Protein AF-A0A653CC60-F1 (afdb_monomer_lite)

Radius of gyration: 16.87 Å; chains: 1; bounding box: 46×17×44 Å

Organism: Callosobruchus maculatus (NCBI:txid64391)

Foldseek 3Di:
DDDDDDDQWDADPNAIDGPVPDSVVRVVVVVVVVVVVVVVVCVVVVPD

Secondary structure (DSSP, 8-state):
---PPPPSEEEETTEEEETTS-SHHHHHHHHHHHHHHHHHHHHHS---

Structure (mmCIF,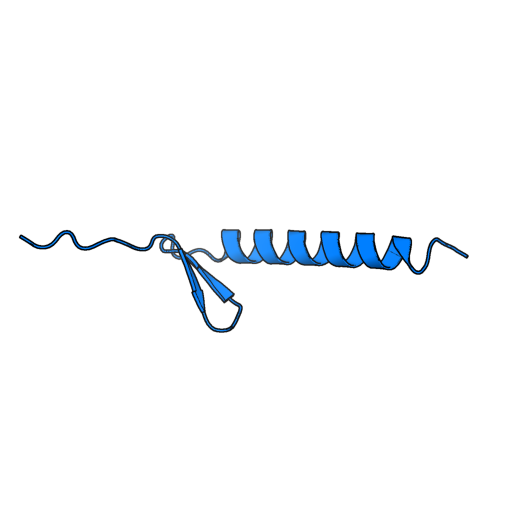 N/CA/C/O backbone):
data_AF-A0A653CC60-F1
#
_entry.id   AF-A0A653CC60-F1
#
loop_
_atom_site.group_PDB
_atom_site.id
_atom_site.type_symbol
_atom_site.label_atom_id
_atom_site.label_alt_id
_atom_site.label_comp_id
_atom_site.label_asym_id
_atom_site.label_entity_id
_atom_site.label_seq_id
_atom_site.pdbx_PDB_ins_code
_atom_site.Cartn_x
_atom_site.Cartn_y
_atom_site.Cartn_z
_atom_site.occupancy
_atom_site.B_iso_or_equiv
_atom_site.auth_seq_id
_atom_site.auth_comp_id
_atom_site.auth_asym_id
_atom_site.auth_atom_id
_atom_site.pdbx_PDB_model_num
ATOM 1 N N . MET A 1 1 ? -28.394 -11.503 21.255 1.00 58.88 1 MET A N 1
ATOM 2 C CA . MET A 1 1 ? -27.251 -10.573 21.359 1.00 58.88 1 MET A CA 1
ATOM 3 C C . MET A 1 1 ? -26.483 -10.679 20.051 1.00 58.88 1 MET A C 1
ATOM 5 O O . MET A 1 1 ? -25.942 -11.742 19.785 1.00 58.88 1 MET A O 1
ATOM 9 N N . GLY A 1 2 ? -26.573 -9.678 19.172 1.00 76.44 2 GLY A N 1
ATOM 10 C CA . GLY A 1 2 ? -25.932 -9.732 17.854 1.00 76.44 2 GLY A CA 1
ATOM 11 C C . GLY A 1 2 ? -24.419 -9.567 17.982 1.00 76.44 2 GLY A C 1
ATOM 12 O O . GLY A 1 2 ? -23.967 -8.649 18.661 1.00 76.44 2 GLY A O 1
ATOM 13 N N . HIS A 1 3 ? -23.647 -10.459 17.366 1.00 80.38 3 HIS A N 1
ATOM 14 C CA . HIS A 1 3 ? -22.198 -10.310 17.257 1.00 80.38 3 HIS A CA 1
ATOM 15 C C . HIS A 1 3 ? -21.904 -9.119 16.334 1.00 80.38 3 HIS A C 1
ATOM 17 O O . HIS A 1 3 ? -22.161 -9.192 15.137 1.00 80.38 3 HIS A O 1
ATOM 23 N N . CYS A 1 4 ? -21.429 -8.004 16.893 1.00 85.19 4 CYS A N 1
ATOM 24 C CA . CYS A 1 4 ? -20.947 -6.871 16.108 1.00 85.19 4 CYS A CA 1
ATOM 25 C C . CYS A 1 4 ? -19.473 -7.112 15.772 1.00 85.19 4 CYS A C 1
ATOM 27 O O . CYS A 1 4 ? -18.640 -7.205 16.675 1.00 85.19 4 CYS A O 1
ATOM 29 N N . GLU A 1 5 ? -19.160 -7.253 14.488 1.00 88.12 5 GLU A N 1
ATOM 30 C CA . GLU A 1 5 ? -17.790 -7.440 14.019 1.00 88.12 5 GLU A CA 1
ATOM 31 C C . GLU A 1 5 ? -17.076 -6.086 13.943 1.00 88.12 5 GLU A C 1
ATOM 33 O O . GLU A 1 5 ? -17.540 -5.150 13.292 1.00 88.12 5 GLU A O 1
ATOM 38 N N . VAL A 1 6 ? -15.936 -5.974 14.628 1.00 88.81 6 VAL A N 1
ATOM 39 C CA . VAL A 1 6 ? -15.111 -4.762 14.609 1.00 88.81 6 VAL A CA 1
ATOM 40 C C . VAL A 1 6 ? -14.115 -4.860 13.461 1.00 88.81 6 VAL A C 1
ATOM 42 O O . VAL A 1 6 ? -13.266 -5.750 13.432 1.00 88.81 6 VAL A O 1
ATOM 45 N N . VAL A 1 7 ? -14.196 -3.915 12.526 1.00 91.00 7 VAL A N 1
ATOM 46 C CA . VAL A 1 7 ? -13.237 -3.805 11.425 1.00 91.00 7 VAL A CA 1
ATOM 47 C C . VAL A 1 7 ? -12.008 -3.035 11.900 1.00 91.00 7 VAL A C 1
ATOM 49 O O . VAL A 1 7 ? -12.088 -1.868 12.273 1.00 91.00 7 VAL A O 1
ATOM 52 N N . GLN A 1 8 ? -10.861 -3.708 11.880 1.00 92.56 8 GLN A N 1
ATOM 53 C CA . GLN A 1 8 ? -9.579 -3.167 12.334 1.00 92.56 8 GLN A CA 1
ATOM 54 C C . GLN A 1 8 ? -8.984 -2.153 11.342 1.00 92.56 8 GLN A C 1
ATOM 56 O O . GLN A 1 8 ? -8.508 -1.092 11.739 1.00 92.56 8 GLN A O 1
ATOM 61 N N . SER A 1 9 ? -9.028 -2.471 10.046 1.00 93.00 9 SER A N 1
ATOM 62 C CA . SER A 1 9 ? -8.590 -1.582 8.972 1.00 93.00 9 SER A CA 1
ATOM 63 C C . SER A 1 9 ? -9.409 -1.806 7.704 1.00 93.00 9 SER A C 1
ATOM 65 O O . SER A 1 9 ? -9.885 -2.911 7.445 1.00 93.00 9 SER A O 1
ATOM 67 N N . PHE A 1 10 ? -9.597 -0.751 6.916 1.00 94.38 10 PHE A N 1
ATOM 68 C CA . PHE A 1 10 ? -10.356 -0.796 5.669 1.00 94.38 10 PHE A CA 1
ATOM 69 C C . PHE A 1 10 ? -9.822 0.216 4.661 1.00 94.38 10 PHE A C 1
ATOM 71 O O . PHE A 1 10 ? -9.238 1.232 5.026 1.00 94.38 10 PHE A O 1
ATOM 78 N N . VAL A 1 11 ? -10.020 -0.050 3.371 1.00 94.81 11 VAL A N 1
ATOM 79 C CA . VAL A 1 11 ? -9.672 0.912 2.321 1.00 94.81 11 VAL A CA 1
ATOM 80 C C . VAL A 1 11 ? -10.881 1.784 2.022 1.00 94.81 11 VAL A C 1
ATOM 82 O O . VAL A 1 11 ? -11.949 1.284 1.681 1.00 94.81 11 VAL A O 1
ATOM 85 N N . TYR A 1 12 ? -10.685 3.094 2.090 1.00 93.81 12 TYR A N 1
ATOM 86 C CA . TYR A 1 12 ? -11.679 4.096 1.749 1.00 93.81 12 TYR A CA 1
ATOM 87 C C . TYR A 1 12 ? -11.089 5.098 0.764 1.00 93.81 12 TYR A C 1
ATOM 89 O O . TYR A 1 12 ? -10.050 5.700 1.029 1.00 93.81 12 TYR A O 1
ATOM 97 N N . LEU A 1 13 ? -11.727 5.240 -0.403 1.00 95.12 13 LEU A N 1
ATOM 98 C CA . LEU A 1 13 ? -11.274 6.129 -1.485 1.00 95.12 13 LEU A CA 1
ATOM 99 C C . LEU A 1 13 ? -9.787 5.935 -1.856 1.00 95.12 13 LEU A C 1
ATOM 101 O O . LEU A 1 13 ? -9.083 6.874 -2.216 1.00 95.12 13 LEU A O 1
ATOM 105 N N . GLY A 1 14 ? -9.296 4.696 -1.755 1.00 92.56 14 GLY A N 1
ATOM 106 C CA . GLY A 1 14 ? -7.910 4.335 -2.064 1.00 92.56 14 GLY A CA 1
ATOM 107 C C . GLY A 1 14 ? -6.909 4.513 -0.917 1.00 92.56 14 GLY A C 1
ATOM 108 O O . GLY A 1 14 ? -5.752 4.119 -1.090 1.00 92.56 14 GLY A O 1
ATOM 109 N N . SER A 1 15 ? -7.334 5.032 0.237 1.00 93.44 15 SER A N 1
ATOM 110 C CA . SER A 1 15 ? -6.523 5.156 1.452 1.00 93.44 15 SER A CA 1
ATOM 111 C C . SER A 1 15 ? -6.861 4.062 2.458 1.00 93.44 15 SER A C 1
ATOM 113 O O . SER A 1 15 ? -8.034 3.823 2.734 1.00 93.44 15 SER A O 1
ATOM 115 N N . LEU A 1 16 ? -5.850 3.394 3.018 1.00 94.69 16 LEU A N 1
ATOM 116 C CA . LEU A 1 16 ? -6.036 2.485 4.146 1.00 94.69 16 LEU A CA 1
ATOM 117 C C . LEU A 1 16 ? -6.273 3.300 5.422 1.00 94.69 16 LEU A C 1
ATOM 119 O O . LEU A 1 16 ? -5.403 4.049 5.861 1.00 94.69 16 LEU A O 1
ATOM 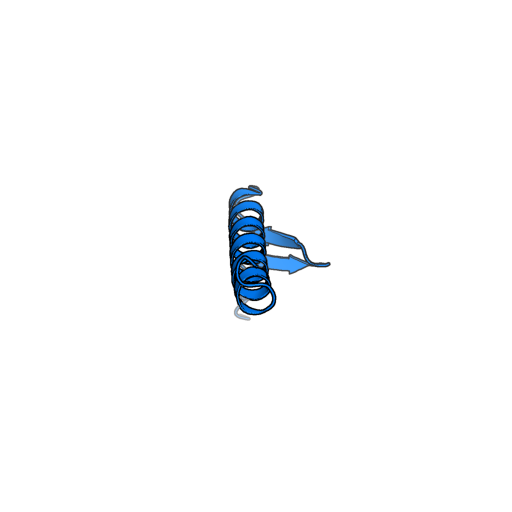123 N N . ILE A 1 17 ? -7.452 3.130 6.005 1.00 93.69 17 ILE A N 1
ATOM 124 C CA . ILE A 1 17 ? -7.820 3.640 7.320 1.00 93.69 17 ILE A CA 1
ATOM 125 C C . ILE A 1 17 ? -7.611 2.497 8.307 1.00 93.69 17 ILE A C 1
ATOM 127 O O . ILE A 1 17 ? -8.206 1.431 8.159 1.00 93.69 17 ILE A O 1
ATOM 131 N N . ASP A 1 18 ? -6.749 2.711 9.293 1.00 92.94 18 ASP A N 1
ATOM 132 C CA . ASP A 1 18 ? -6.454 1.761 10.363 1.00 92.94 18 ASP A CA 1
ATOM 133 C C . ASP A 1 18 ? -6.841 2.377 11.709 1.00 92.94 18 ASP A C 1
ATOM 135 O O . ASP A 1 18 ? -6.675 3.582 11.921 1.00 92.94 18 ASP A O 1
ATOM 139 N N . ASN A 1 19 ? -7.367 1.568 12.629 1.00 91.69 19 ASN A N 1
ATOM 140 C CA . ASN A 1 19 ? -7.868 2.088 13.905 1.00 91.69 19 ASN A CA 1
ATOM 141 C C . ASN A 1 19 ? -6.759 2.534 14.878 1.00 91.69 19 ASN A C 1
ATOM 143 O O . ASN A 1 19 ? -7.069 3.111 15.917 1.00 91.69 19 ASN A O 1
ATOM 147 N N . SER A 1 20 ? -5.482 2.306 14.543 1.00 90.00 20 SER A N 1
ATOM 148 C CA . SER A 1 20 ? -4.337 2.746 15.349 1.00 90.00 20 SER A CA 1
ATOM 149 C C . SER A 1 20 ? -4.161 4.267 15.378 1.00 90.00 20 SER A C 1
ATOM 151 O O . SER A 1 20 ? -3.330 4.775 16.129 1.00 90.00 20 SER A O 1
ATOM 153 N N . GLY A 1 21 ? -4.898 5.005 14.537 1.00 84.75 21 GLY A N 1
ATOM 154 C CA . GLY A 1 21 ? -4.765 6.456 14.397 1.00 84.75 21 GLY A CA 1
ATOM 155 C C . GLY A 1 21 ? -3.473 6.893 13.695 1.00 84.75 21 GLY A C 1
ATOM 156 O O . GLY A 1 21 ? -3.208 8.089 13.604 1.00 84.75 21 GLY A O 1
ATOM 157 N N . SER A 1 22 ? -2.677 5.947 13.185 1.00 90.31 22 SER A N 1
ATOM 158 C CA . SER A 1 22 ? -1.417 6.202 12.485 1.00 90.31 22 SER A CA 1
ATOM 159 C C . SER A 1 22 ? -1.541 5.985 10.976 1.00 90.31 22 SER A C 1
ATOM 161 O O . SER A 1 22 ? -2.290 5.132 10.500 1.00 90.31 22 SER A O 1
ATOM 163 N N . CYS A 1 23 ? -0.745 6.726 10.203 1.00 92.75 23 CYS A N 1
ATOM 164 C CA . CYS A 1 23 ? -0.611 6.546 8.757 1.00 92.75 23 CYS A CA 1
ATOM 165 C C . CYS A 1 23 ? 0.456 5.507 8.362 1.00 92.75 23 CYS A C 1
ATOM 167 O O . CYS A 1 23 ? 0.618 5.234 7.172 1.00 92.75 23 CYS A O 1
ATOM 169 N N . GLU A 1 24 ? 1.175 4.916 9.325 1.00 95.00 24 GLU A N 1
ATOM 170 C CA . GLU A 1 24 ? 2.304 4.006 9.073 1.00 95.00 24 GLU A CA 1
ATOM 171 C C . GLU A 1 24 ? 1.932 2.865 8.115 1.00 95.00 24 GLU A C 1
ATOM 173 O O . GLU A 1 24 ? 2.629 2.613 7.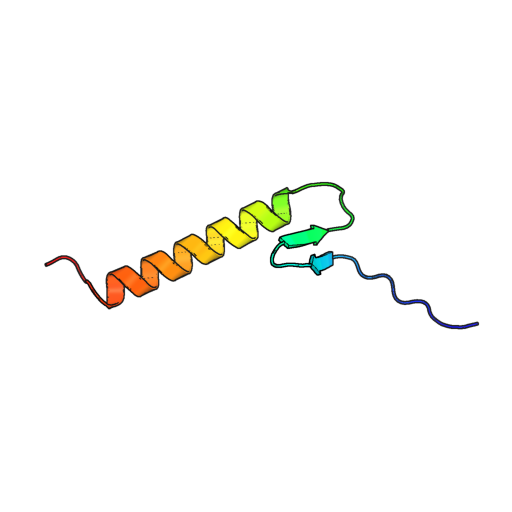126 1.00 95.00 24 GLU A O 1
ATOM 178 N N . ASN A 1 25 ? 0.797 2.207 8.365 1.00 94.38 25 ASN A N 1
ATOM 179 C CA . ASN A 1 25 ? 0.335 1.091 7.547 1.00 94.38 25 ASN A CA 1
ATOM 180 C C . ASN A 1 25 ? 0.035 1.513 6.101 1.00 94.38 25 ASN A C 1
ATOM 182 O O . ASN A 1 25 ? 0.3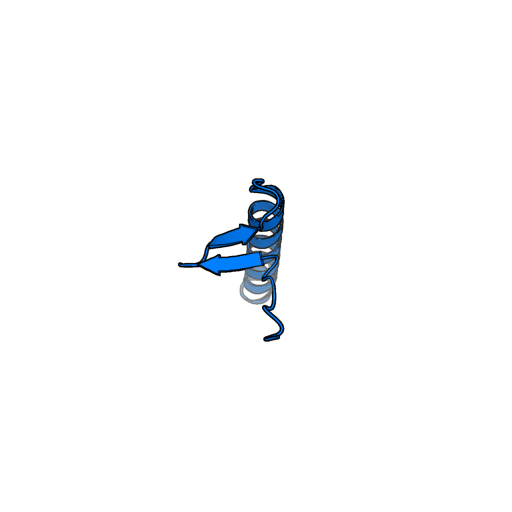81 0.789 5.163 1.00 94.38 25 ASN A O 1
ATOM 186 N N . GLU A 1 26 ? -0.538 2.700 5.901 1.00 95.38 26 GLU A N 1
ATOM 187 C CA . GLU A 1 26 ? -0.813 3.233 4.567 1.00 95.38 26 GLU A CA 1
ATOM 188 C C . GLU A 1 26 ? 0.477 3.622 3.830 1.00 95.38 26 GLU A C 1
ATOM 190 O O . GLU A 1 26 ? 0.640 3.291 2.652 1.00 95.38 26 GLU A O 1
ATOM 195 N N . ILE A 1 27 ? 1.430 4.262 4.518 1.00 96.06 27 ILE A N 1
ATOM 196 C CA . ILE A 1 27 ? 2.737 4.624 3.946 1.00 96.06 27 ILE A CA 1
ATOM 197 C C . ILE A 1 27 ? 3.497 3.368 3.519 1.00 96.06 27 ILE A C 1
ATOM 199 O O . ILE A 1 27 ? 4.007 3.291 2.394 1.00 96.06 27 ILE A O 1
ATOM 203 N N . ARG A 1 28 ? 3.545 2.354 4.390 1.00 96.12 28 ARG A N 1
ATOM 204 C CA . ARG A 1 28 ? 4.202 1.076 4.104 1.00 96.12 28 ARG A CA 1
ATOM 205 C C . ARG A 1 28 ? 3.574 0.396 2.889 1.00 96.12 28 ARG A C 1
ATOM 207 O O . ARG A 1 28 ? 4.295 -0.017 1.978 1.00 96.12 28 ARG A O 1
ATOM 214 N N . ARG A 1 29 ? 2.238 0.352 2.827 1.00 96.00 29 ARG A N 1
ATOM 215 C CA . ARG A 1 29 ? 1.491 -0.221 1.698 1.00 96.00 29 ARG A CA 1
ATOM 216 C C . ARG A 1 29 ? 1.803 0.503 0.387 1.00 96.00 29 ARG A C 1
ATOM 218 O O . ARG A 1 29 ? 2.158 -0.153 -0.592 1.00 96.00 29 ARG A O 1
ATOM 225 N N . ARG A 1 30 ? 1.728 1.839 0.354 1.00 96.94 30 ARG A N 1
ATOM 226 C CA . ARG A 1 30 ? 2.025 2.636 -0.853 1.00 96.94 30 ARG A CA 1
ATOM 227 C C . ARG A 1 30 ? 3.470 2.482 -1.313 1.00 96.94 30 ARG A C 1
ATOM 229 O O . ARG A 1 30 ? 3.713 2.328 -2.507 1.00 96.94 30 ARG A O 1
ATOM 236 N N . THR A 1 31 ? 4.419 2.447 -0.380 1.00 98.00 31 THR A N 1
ATOM 237 C CA . THR A 1 31 ? 5.839 2.214 -0.688 1.00 98.00 31 THR A CA 1
ATOM 238 C C . THR A 1 31 ? 6.047 0.851 -1.349 1.00 98.00 31 THR A C 1
ATOM 240 O O . THR A 1 31 ? 6.748 0.744 -2.357 1.00 98.00 31 THR A O 1
ATOM 243 N N . GLN A 1 32 ? 5.402 -0.197 -0.831 1.00 97.62 32 GLN A N 1
ATOM 244 C CA . GLN A 1 32 ? 5.460 -1.529 -1.431 1.00 97.62 32 GLN A CA 1
ATOM 245 C C . GLN A 1 32 ? 4.813 -1.555 -2.822 1.00 97.62 32 GLN A C 1
ATOM 247 O O . GLN A 1 32 ? 5.383 -2.129 -3.749 1.00 97.62 32 GLN A O 1
ATOM 252 N N . GLN A 1 33 ? 3.658 -0.907 -2.997 1.00 96.62 33 GLN A N 1
ATOM 253 C CA . GLN A 1 33 ? 3.004 -0.798 -4.303 1.00 96.62 33 GLN A CA 1
ATOM 254 C C . GLN A 1 33 ? 3.896 -0.096 -5.330 1.00 96.62 33 GLN A C 1
ATOM 256 O O . GLN A 1 33 ? 4.056 -0.605 -6.439 1.00 96.62 33 GLN A O 1
ATOM 261 N N . ALA A 1 34 ? 4.528 1.018 -4.949 1.00 97.81 34 ALA A N 1
ATOM 262 C CA . ALA A 1 34 ? 5.478 1.728 -5.797 1.00 97.81 34 ALA A CA 1
ATOM 263 C C . ALA A 1 34 ? 6.656 0.826 -6.187 1.00 97.81 34 ALA A C 1
ATOM 265 O O . ALA A 1 34 ? 6.966 0.708 -7.368 1.00 97.81 34 ALA A O 1
ATOM 266 N N . ARG A 1 35 ? 7.256 0.105 -5.2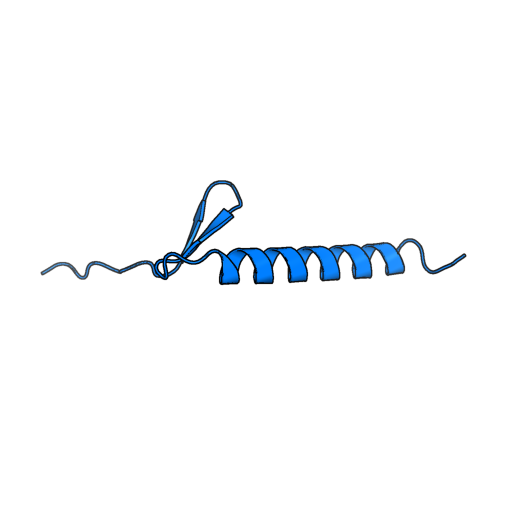29 1.00 97.50 35 ARG A N 1
ATOM 267 C CA . ARG A 1 35 ? 8.330 -0.863 -5.517 1.00 97.50 35 ARG A CA 1
ATOM 268 C C . ARG A 1 35 ? 7.904 -1.909 -6.543 1.00 97.50 35 ARG A C 1
ATOM 270 O O . ARG A 1 35 ? 8.621 -2.133 -7.512 1.00 97.50 35 ARG A O 1
ATOM 277 N N . VAL A 1 36 ? 6.731 -2.514 -6.363 1.00 97.06 36 VAL A N 1
ATOM 278 C CA . VAL A 1 36 ? 6.207 -3.525 -7.293 1.00 97.06 36 VAL A CA 1
ATOM 279 C C . VAL A 1 36 ? 5.965 -2.932 -8.681 1.00 97.06 36 VAL A C 1
ATOM 281 O O . VAL A 1 36 ? 6.294 -3.574 -9.678 1.00 97.06 36 VAL A O 1
ATOM 284 N N . ALA A 1 37 ? 5.410 -1.721 -8.763 1.00 96.62 37 ALA A N 1
ATOM 285 C CA . ALA A 1 37 ? 5.213 -1.028 -10.031 1.00 96.62 37 ALA A CA 1
ATOM 286 C C . ALA A 1 37 ? 6.552 -0.767 -10.737 1.00 96.62 37 ALA A C 1
ATOM 288 O O . ALA A 1 37 ? 6.687 -1.098 -11.912 1.00 96.62 37 ALA A O 1
ATOM 289 N N . MET A 1 38 ? 7.564 -0.290 -10.009 1.00 96.19 38 MET A N 1
ATOM 290 C CA . MET A 1 38 ? 8.901 -0.050 -10.558 1.00 96.19 38 MET A CA 1
ATOM 291 C C . MET A 1 38 ? 9.553 -1.339 -11.060 1.00 96.19 38 MET A C 1
ATOM 293 O O . MET A 1 38 ? 10.040 -1.374 -12.182 1.00 96.19 38 MET A O 1
ATOM 297 N N . THR A 1 39 ? 9.484 -2.436 -10.299 1.00 95.25 39 THR A N 1
ATOM 298 C CA . THR A 1 39 ? 10.005 -3.734 -10.759 1.00 95.25 39 THR A CA 1
ATOM 299 C C . THR A 1 39 ? 9.303 -4.222 -12.026 1.00 95.25 39 THR A C 1
ATOM 301 O O . THR A 1 39 ? 9.940 -4.824 -12.887 1.00 95.25 39 THR A O 1
ATOM 304 N N . LYS A 1 40 ? 7.993 -3.982 -12.168 1.00 95.50 40 LYS A N 1
ATOM 305 C CA . LYS A 1 40 ? 7.270 -4.308 -13.405 1.00 95.50 40 LYS A CA 1
ATOM 306 C C . LYS A 1 40 ? 7.746 -3.447 -14.573 1.00 95.50 40 LYS A C 1
ATOM 308 O O . LYS A 1 40 ? 7.931 -3.986 -15.657 1.00 95.50 40 LYS A O 1
ATOM 313 N N . LEU A 1 41 ? 7.983 -2.156 -14.350 1.00 94.19 41 LEU A N 1
ATOM 314 C CA . LEU A 1 41 ? 8.505 -1.257 -15.379 1.00 94.19 41 LEU A CA 1
ATOM 315 C C . LEU A 1 41 ? 9.907 -1.668 -15.841 1.00 94.19 41 LEU A C 1
ATOM 317 O O . LEU A 1 41 ? 10.116 -1.767 -17.043 1.00 94.19 41 LEU A O 1
ATOM 321 N N . THR A 1 42 ? 10.817 -2.028 -14.929 1.00 94.25 42 THR A N 1
ATOM 322 C CA . THR A 1 42 ? 12.152 -2.555 -15.281 1.00 94.25 42 THR A CA 1
ATOM 323 C C . THR A 1 42 ? 12.087 -3.836 -16.116 1.00 94.25 42 THR A C 1
ATOM 325 O O . THR A 1 42 ? 12.995 -4.118 -16.880 1.00 94.25 42 THR A O 1
ATOM 328 N N . LYS A 1 43 ? 11.021 -4.638 -16.003 1.00 91.75 43 LYS A N 1
ATOM 329 C CA . LYS A 1 43 ? 10.842 -5.815 -16.872 1.00 91.75 43 LYS A CA 1
ATOM 330 C C . LYS A 1 43 ? 10.401 -5.454 -18.289 1.00 91.75 43 LYS A C 1
ATOM 332 O O . LYS A 1 43 ? 10.643 -6.240 -19.195 1.00 91.75 43 LYS A O 1
ATOM 337 N N . ILE A 1 44 ? 9.709 -4.328 -18.464 1.00 93.75 44 ILE A N 1
ATOM 338 C CA . ILE A 1 44 ? 9.227 -3.869 -19.775 1.00 93.75 44 ILE A CA 1
ATOM 339 C C . ILE A 1 44 ? 10.323 -3.065 -20.482 1.00 93.75 44 ILE A C 1
ATOM 341 O O . ILE A 1 44 ? 10.555 -3.260 -21.669 1.00 93.75 44 ILE A O 1
ATOM 345 N N . TRP A 1 45 ? 11.019 -2.212 -19.732 1.00 91.38 45 TRP A N 1
ATOM 346 C CA . TRP A 1 45 ? 12.229 -1.508 -20.147 1.00 91.38 45 TRP A CA 1
ATOM 347 C C . TRP A 1 45 ? 13.410 -1.998 -19.303 1.00 91.38 45 TRP A C 1
ATOM 349 O O . TRP A 1 45 ? 13.838 -1.290 -18.386 1.00 91.38 45 TRP A O 1
ATOM 359 N N . PRO A 1 46 ? 13.908 -3.227 -19.546 1.00 83.56 46 PRO A N 1
ATOM 360 C CA . PRO A 1 46 ? 15.222 -3.593 -19.045 1.00 83.56 46 PRO A CA 1
ATOM 361 C C . PRO A 1 46 ? 16.224 -2.630 -19.681 1.00 83.56 46 PRO A C 1
ATOM 363 O O . PRO 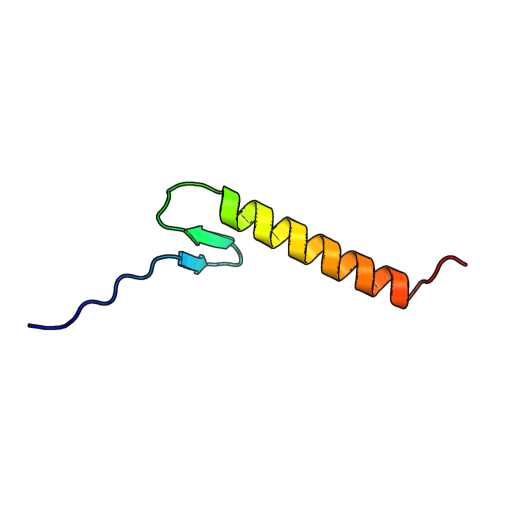A 1 46 ? 16.074 -2.323 -20.864 1.00 83.56 46 PRO A O 1
ATOM 366 N N . ASP A 1 47 ? 17.144 -2.110 -18.860 1.00 78.56 47 ASP A N 1
ATOM 367 C CA . ASP A 1 47 ? 18.201 -1.156 -19.233 1.00 78.56 47 ASP A CA 1
ATOM 368 C C . ASP A 1 47 ? 18.635 -1.403 -20.688 1.00 78.56 47 ASP A C 1
ATOM 370 O O . ASP A 1 47 ? 19.067 -2.512 -21.017 1.00 78.56 47 ASP A O 1
ATOM 374 N N . HIS A 1 48 ? 18.374 -0.427 -21.563 1.00 60.88 48 HIS A N 1
ATOM 375 C CA . HIS A 1 48 ? 18.870 -0.459 -22.936 1.00 60.88 48 HIS A CA 1
ATOM 376 C C . HIS A 1 48 ? 20.394 -0.385 -22.919 1.00 60.88 48 HIS A C 1
ATOM 378 O O . HIS A 1 48 ? 20.902 0.525 -22.227 1.00 60.88 48 HIS A O 1
#

pLDDT: mean 91.16, std 8.15, range [58.88, 98.0]

Sequence (48 aa):
MGHCEVVQSFVYLGSLIDNSGSCENEIRRRTQQARVAMTKLTKIWPDH